Prote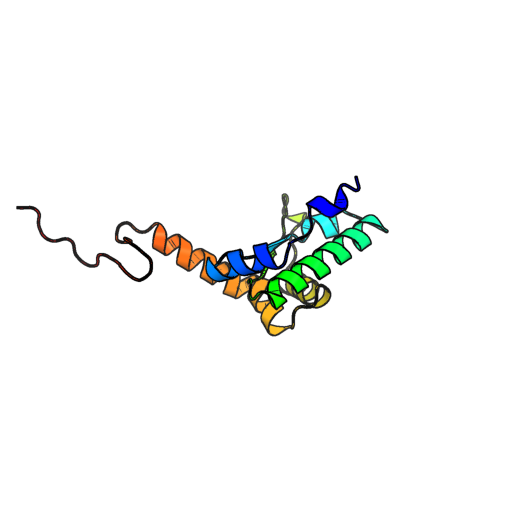in AF-A0A842YFY5-F1 (afdb_monomer_lite)

Secondary structure (DSSP, 8-state):
--TTSTTSPPHHHHHHHHHTT--EEEESHHHHH--HHHHHHHHHHHHHHHHHHHHTT--EEEE---SSGGG---HHHHHHHHHHTT--HHHHHHHTTHHHHHHHHHHHHHTSTTEEETTEE-S-PPPP-

Structure (mmCIF, N/CA/C/O backbone):
data_AF-A0A842YFY5-F1
#
_entry.id   AF-A0A842YFY5-F1
#
loop_
_atom_site.group_PDB
_atom_site.id
_atom_site.type_symbol
_atom_site.label_atom_id
_atom_site.label_alt_id
_atom_site.label_comp_id
_atom_site.label_asym_id
_atom_site.label_entity_id
_atom_site.label_seq_id
_atom_site.pdbx_PDB_ins_code
_atom_site.Cartn_x
_atom_site.Cartn_y
_atom_site.Cartn_z
_atom_site.occupancy
_atom_site.B_iso_or_equiv
_atom_site.auth_seq_id
_atom_site.auth_comp_id
_atom_site.auth_asym_id
_atom_site.auth_atom_id
_atom_site.pdbx_PDB_model_num
ATOM 1 N N . VAL A 1 1 ? 28.743 3.203 5.282 1.00 41.94 1 VAL A N 1
ATOM 2 C CA . VAL A 1 1 ? 27.454 2.606 5.698 1.00 41.94 1 VAL A CA 1
ATOM 3 C C . VAL A 1 1 ? 26.473 2.893 4.578 1.00 41.94 1 VAL A C 1
ATOM 5 O O . VAL A 1 1 ? 26.320 4.058 4.244 1.00 41.94 1 VAL A O 1
ATOM 8 N N . ASP A 1 2 ? 25.963 1.867 3.896 1.00 36.16 2 ASP A N 1
ATOM 9 C CA . ASP A 1 2 ? 25.066 2.040 2.745 1.00 36.16 2 ASP A CA 1
ATOM 10 C C . ASP A 1 2 ? 23.680 2.506 3.241 1.00 36.16 2 ASP A C 1
ATOM 12 O O . ASP A 1 2 ? 23.012 1.737 3.936 1.00 36.16 2 ASP A O 1
ATOM 16 N N . PRO A 1 3 ? 23.232 3.738 2.929 1.00 40.41 3 PRO A N 1
ATOM 17 C CA . PRO A 1 3 ? 21.962 4.278 3.420 1.00 40.41 3 PRO A CA 1
ATOM 18 C C . PRO A 1 3 ? 20.734 3.540 2.864 1.00 40.41 3 PRO A C 1
ATOM 20 O O . PRO A 1 3 ? 19.616 3.778 3.313 1.00 40.41 3 PRO A O 1
ATOM 23 N N . THR A 1 4 ? 20.910 2.622 1.907 1.00 48.50 4 THR A N 1
ATOM 24 C CA . THR A 1 4 ? 19.819 1.770 1.413 1.00 48.50 4 THR A CA 1
ATOM 25 C C . THR A 1 4 ? 19.469 0.610 2.352 1.00 48.50 4 THR A C 1
ATOM 27 O O . THR A 1 4 ? 18.368 0.072 2.248 1.00 48.50 4 THR A O 1
ATOM 30 N N . GLN A 1 5 ? 20.346 0.255 3.301 1.00 48.28 5 GLN A N 1
ATOM 31 C CA . GLN A 1 5 ? 20.082 -0.797 4.296 1.00 48.28 5 GLN A CA 1
ATOM 32 C C . GLN A 1 5 ? 19.077 -0.369 5.379 1.00 48.28 5 GLN A C 1
ATOM 34 O O . GLN A 1 5 ? 18.410 -1.226 5.957 1.00 48.28 5 GLN A O 1
ATOM 39 N N . ASP A 1 6 ? 18.929 0.935 5.638 1.00 54.62 6 ASP A N 1
ATOM 40 C CA . ASP A 1 6 ? 18.107 1.436 6.753 1.00 54.62 6 ASP A CA 1
ATOM 41 C C . ASP A 1 6 ? 16.601 1.509 6.431 1.00 54.62 6 ASP A C 1
ATOM 43 O O . ASP A 1 6 ? 15.769 1.569 7.330 1.00 54.62 6 ASP A O 1
ATOM 47 N N . ASN A 1 7 ? 16.227 1.429 5.148 1.00 64.81 7 ASN A N 1
ATOM 48 C CA . ASN A 1 7 ? 14.841 1.611 4.691 1.00 64.81 7 ASN A CA 1
ATOM 49 C C . ASN A 1 7 ? 14.121 0.311 4.288 1.00 64.81 7 ASN A C 1
ATOM 51 O O . ASN A 1 7 ? 13.018 0.371 3.742 1.00 64.81 7 ASN A O 1
ATOM 55 N N . ARG A 1 8 ? 14.713 -0.871 4.512 1.00 83.62 8 ARG A N 1
ATOM 56 C CA . ARG A 1 8 ? 14.064 -2.147 4.163 1.00 83.62 8 ARG A CA 1
ATOM 57 C C . ARG A 1 8 ? 13.119 -2.603 5.274 1.00 83.62 8 ARG A C 1
ATOM 59 O O . ARG A 1 8 ? 13.530 -2.714 6.430 1.00 83.62 8 ARG A O 1
ATOM 66 N N . LEU A 1 9 ? 11.883 -2.960 4.915 1.00 93.62 9 LEU A N 1
ATOM 67 C CA . LEU A 1 9 ? 10.957 -3.608 5.843 1.00 93.62 9 LEU A CA 1
ATOM 68 C C . LEU A 1 9 ? 11.570 -4.923 6.353 1.00 93.62 9 LEU A C 1
ATOM 70 O O . LEU A 1 9 ? 11.983 -5.776 5.568 1.00 93.62 9 LEU A O 1
ATOM 74 N N . ARG A 1 10 ? 11.658 -5.075 7.677 1.00 95.62 10 ARG A N 1
ATOM 75 C CA . ARG A 1 10 ? 12.133 -6.305 8.322 1.00 95.62 10 ARG A CA 1
ATOM 76 C C . ARG A 1 10 ? 10.954 -7.235 8.588 1.00 95.62 10 ARG A C 1
ATOM 78 O O . ARG A 1 10 ? 9.892 -6.769 8.993 1.00 95.62 10 ARG A O 1
ATOM 85 N N . ASP A 1 11 ? 11.174 -8.540 8.444 1.00 96.12 11 ASP A N 1
ATOM 86 C CA . ASP A 1 11 ? 10.169 -9.575 8.734 1.00 96.12 11 ASP A CA 1
ATOM 87 C C . ASP A 1 11 ? 9.606 -9.446 10.160 1.00 96.12 11 ASP A C 1
ATOM 89 O O . ASP A 1 11 ? 8.395 -9.424 10.347 1.00 96.12 11 ASP A O 1
ATOM 93 N N . THR A 1 12 ? 10.463 -9.230 11.164 1.00 96.69 12 THR A N 1
ATOM 94 C CA . THR A 1 12 ? 10.025 -9.041 12.558 1.00 96.69 12 THR A CA 1
ATOM 95 C C . THR A 1 12 ? 9.097 -7.837 12.726 1.00 96.69 12 THR A C 1
ATOM 97 O O . THR A 1 12 ? 8.074 -7.934 13.402 1.00 96.69 12 THR A O 1
ATOM 100 N N . THR A 1 13 ? 9.410 -6.712 12.078 1.00 96.12 13 THR A N 1
ATOM 101 C CA . THR A 1 13 ? 8.556 -5.516 12.075 1.00 96.12 13 THR A CA 1
ATOM 102 C C . THR A 1 13 ? 7.230 -5.790 11.370 1.00 96.12 13 THR A C 1
ATOM 104 O O . THR A 1 13 ? 6.182 -5.409 11.888 1.00 96.12 13 THR A O 1
ATOM 107 N N . ALA A 1 14 ? 7.255 -6.489 10.233 1.00 97.62 14 ALA A N 1
ATOM 108 C CA . ALA A 1 14 ? 6.051 -6.856 9.494 1.00 97.62 14 ALA A CA 1
ATOM 109 C C . ALA A 1 14 ? 5.139 -7.795 10.306 1.00 97.62 14 ALA A C 1
ATOM 111 O O . ALA A 1 14 ? 3.929 -7.585 10.349 1.00 97.62 14 ALA A O 1
ATOM 112 N N . ARG A 1 15 ? 5.706 -8.766 11.035 1.00 97.69 15 ARG A N 1
ATOM 113 C CA . ARG A 1 15 ? 4.948 -9.659 11.931 1.00 97.69 15 ARG A CA 1
ATOM 114 C C . ARG A 1 15 ? 4.295 -8.907 13.089 1.00 97.69 15 ARG A C 1
ATOM 116 O O . ARG A 1 15 ? 3.149 -9.169 13.429 1.00 97.69 15 ARG A O 1
ATOM 123 N N . LEU A 1 16 ? 4.987 -7.941 13.691 1.00 97.25 16 LEU A N 1
ATOM 124 C CA . LEU A 1 16 ? 4.382 -7.099 14.731 1.00 97.25 16 LEU A CA 1
ATOM 125 C C . LEU A 1 16 ? 3.261 -6.210 14.165 1.00 97.25 16 LEU A C 1
ATOM 127 O O . LEU A 1 16 ? 2.217 -6.025 14.798 1.00 97.25 16 LEU A O 1
ATOM 131 N N . ALA A 1 17 ? 3.452 -5.683 12.956 1.00 97.00 17 ALA A N 1
ATOM 132 C CA . ALA A 1 17 ? 2.444 -4.891 12.267 1.00 97.00 17 ALA A CA 1
ATOM 133 C C . ALA A 1 17 ? 1.194 -5.718 11.912 1.00 97.00 17 ALA A C 1
ATOM 135 O O . ALA A 1 17 ? 0.077 -5.223 12.077 1.00 97.00 17 ALA A O 1
ATOM 136 N N . SER A 1 18 ? 1.351 -6.983 11.505 1.00 97.06 18 SER A N 1
ATOM 137 C CA . SER A 1 18 ? 0.215 -7.854 11.181 1.00 97.06 18 SER A CA 1
ATOM 138 C C . SER A 1 18 ? -0.659 -8.141 12.405 1.00 97.06 18 SER A C 1
ATOM 140 O O . SER A 1 18 ? -1.880 -8.002 12.331 1.00 97.06 18 SER A O 1
ATOM 142 N N . ILE A 1 19 ? -0.046 -8.402 13.566 1.00 96.31 19 ILE A N 1
ATOM 143 C CA . ILE A 1 19 ? -0.757 -8.632 14.838 1.00 96.31 19 ILE A CA 1
ATOM 144 C C . ILE A 1 19 ? -1.562 -7.396 15.271 1.00 96.31 19 ILE A C 1
ATOM 146 O O . ILE A 1 19 ? -2.653 -7.514 15.825 1.00 96.31 19 ILE A O 1
ATOM 150 N N . THR A 1 20 ? -1.051 -6.195 14.995 1.00 92.19 20 THR A N 1
ATOM 151 C CA . THR A 1 20 ? -1.714 -4.929 15.354 1.00 92.19 20 THR A CA 1
ATOM 152 C C . THR A 1 20 ? -2.664 -4.408 14.273 1.00 92.19 20 THR A C 1
ATOM 154 O O . THR A 1 20 ? -3.232 -3.323 14.417 1.00 92.19 20 THR A O 1
ATOM 157 N N . ASN A 1 21 ? -2.899 -5.189 13.210 1.00 90.56 21 ASN A N 1
ATOM 158 C CA . ASN A 1 21 ? -3.789 -4.841 12.102 1.00 90.56 21 ASN A CA 1
ATOM 159 C C . ASN A 1 21 ? -3.383 -3.498 11.443 1.00 90.56 21 ASN A C 1
ATOM 161 O O . ASN A 1 21 ? -4.227 -2.631 11.151 1.00 90.56 21 ASN A O 1
ATOM 165 N N . THR A 1 22 ? -2.062 -3.359 11.273 1.00 95.94 22 THR A N 1
ATOM 166 C CA . THR A 1 22 ? -1.330 -2.301 10.566 1.00 95.94 22 THR A CA 1
ATOM 167 C C . THR A 1 22 ? -0.960 -2.797 9.165 1.00 95.94 22 THR A C 1
ATOM 169 O O . THR A 1 22 ? -0.605 -3.960 8.987 1.00 95.94 22 THR A O 1
ATOM 172 N N . TYR A 1 23 ? -1.036 -1.914 8.168 1.00 97.62 23 TYR A N 1
ATOM 173 C CA . TYR A 1 23 ? -0.863 -2.254 6.751 1.00 97.62 23 TYR A CA 1
ATOM 174 C C . TYR A 1 23 ? 0.360 -1.552 6.163 1.00 97.62 23 TYR A C 1
ATOM 176 O O . TYR A 1 23 ? 0.716 -0.455 6.594 1.00 97.62 23 TYR A O 1
ATOM 184 N N . LEU A 1 24 ? 0.979 -2.171 5.158 1.00 97.81 24 LEU A N 1
ATOM 185 C CA . LEU A 1 24 ? 2.028 -1.556 4.351 1.00 97.81 24 LEU A CA 1
ATOM 186 C C . LEU A 1 24 ? 1.381 -0.729 3.238 1.00 97.81 24 LEU A C 1
ATOM 188 O O . LEU A 1 24 ? 0.647 -1.268 2.413 1.00 97.81 24 LEU A O 1
ATOM 192 N N . GLU A 1 25 ? 1.677 0.566 3.183 1.00 97.75 25 GLU A N 1
ATOM 193 C CA . GLU A 1 25 ? 1.292 1.413 2.054 1.00 97.75 25 GLU A CA 1
ATOM 194 C C . GLU A 1 25 ? 2.364 1.360 0.960 1.00 97.75 25 GLU A C 1
ATOM 196 O O . GLU A 1 25 ? 3.541 1.612 1.219 1.00 97.75 25 GLU A O 1
ATOM 201 N N . ILE A 1 26 ? 1.950 1.099 -0.281 1.00 97.56 26 ILE A N 1
ATOM 202 C CA . ILE A 1 26 ? 2.782 1.307 -1.466 1.00 97.56 26 ILE A CA 1
ATOM 203 C C . ILE A 1 26 ? 2.204 2.450 -2.297 1.00 97.56 26 ILE A C 1
ATOM 205 O O . ILE A 1 26 ? 1.100 2.359 -2.840 1.00 97.56 26 ILE A O 1
ATOM 209 N N . GLN A 1 27 ? 2.994 3.511 -2.436 1.00 96.31 27 GLN A N 1
ATOM 210 C CA . GLN A 1 27 ? 2.640 4.700 -3.203 1.00 96.31 27 GLN A CA 1
ATOM 211 C C . GLN A 1 27 ? 3.125 4.586 -4.651 1.00 96.31 27 GLN A C 1
ATOM 213 O O . GLN A 1 27 ? 4.275 4.242 -4.910 1.00 96.31 27 GLN A O 1
ATOM 218 N N . ILE A 1 28 ? 2.275 4.924 -5.621 1.00 94.12 28 ILE A N 1
ATOM 219 C CA . ILE A 1 28 ? 2.628 4.819 -7.049 1.00 94.12 28 ILE A CA 1
ATOM 220 C C . ILE A 1 28 ? 3.379 6.054 -7.563 1.00 94.12 28 ILE A C 1
ATOM 222 O O . ILE A 1 28 ? 4.216 5.934 -8.460 1.00 94.12 28 ILE A O 1
ATOM 226 N N . ALA A 1 29 ? 3.125 7.245 -7.013 1.00 95.38 29 ALA A N 1
ATOM 227 C CA . ALA A 1 29 ? 3.728 8.494 -7.484 1.00 95.38 29 ALA A CA 1
ATOM 228 C C . ALA A 1 29 ? 5.266 8.450 -7.638 1.00 95.38 29 ALA A C 1
ATOM 230 O O . ALA A 1 29 ? 5.747 8.908 -8.680 1.00 95.38 29 ALA A O 1
ATOM 231 N N . PRO A 1 30 ? 6.051 7.849 -6.718 1.00 93.81 30 PRO A N 1
ATOM 232 C CA . PRO A 1 30 ? 7.502 7.749 -6.885 1.00 93.81 30 PRO A CA 1
ATOM 233 C C . PRO A 1 30 ? 7.932 6.949 -8.131 1.00 93.81 30 PRO A C 1
ATOM 235 O O . PRO A 1 30 ? 8.949 7.266 -8.755 1.00 93.81 30 PRO A O 1
ATOM 238 N N . LEU A 1 31 ? 7.147 5.955 -8.571 1.00 93.12 31 LEU A N 1
ATOM 239 C CA . LEU A 1 31 ? 7.409 5.211 -9.814 1.00 93.12 31 LEU A CA 1
ATOM 240 C C . LEU A 1 31 ? 7.187 6.080 -11.056 1.00 93.12 31 LEU A C 1
ATOM 242 O O . LEU A 1 31 ? 7.931 5.971 -12.032 1.00 93.12 31 LEU A O 1
ATOM 246 N N . LEU A 1 32 ? 6.182 6.957 -11.012 1.00 92.25 32 LEU A N 1
ATOM 247 C CA . LEU A 1 32 ? 5.863 7.879 -12.104 1.00 92.25 32 LEU A CA 1
ATOM 248 C C . LEU A 1 32 ? 6.901 9.001 -12.232 1.00 92.25 32 LEU A C 1
ATOM 250 O O . LEU A 1 32 ? 7.151 9.474 -13.337 1.00 92.25 32 LEU A O 1
ATOM 254 N N . GLN A 1 33 ? 7.500 9.411 -11.113 1.00 92.94 33 GLN A N 1
ATOM 255 C CA . GLN A 1 33 ? 8.451 10.525 -11.036 1.00 92.94 33 GLN A CA 1
ATOM 256 C C . GLN A 1 33 ? 9.915 10.104 -11.237 1.00 92.94 33 GLN A C 1
ATOM 258 O O . GLN A 1 33 ? 10.746 10.930 -11.603 1.00 92.94 33 GLN A O 1
ATOM 263 N N . SER A 1 34 ? 10.249 8.831 -11.016 1.00 94.25 34 SER A N 1
ATOM 264 C CA . SER A 1 34 ? 11.590 8.281 -11.263 1.00 94.25 34 SER A CA 1
ATOM 265 C C . SER A 1 34 ? 11.732 7.763 -12.695 1.00 94.25 34 SER A C 1
ATOM 267 O O . SER A 1 34 ? 10.732 7.485 -13.343 1.00 94.25 34 SER A O 1
ATOM 269 N N . SER A 1 35 ? 12.954 7.595 -13.207 1.00 96.38 35 SER A N 1
ATOM 270 C CA . SER A 1 35 ? 13.229 6.981 -14.518 1.00 96.38 35 SER A CA 1
ATOM 271 C C . SER A 1 35 ? 14.473 6.083 -14.468 1.00 96.38 35 SER A C 1
ATOM 273 O O . SER A 1 35 ? 15.212 6.082 -13.478 1.00 96.38 35 SER A O 1
ATOM 275 N N . GLY A 1 36 ? 14.682 5.281 -15.520 1.00 96.88 36 GLY A N 1
ATOM 276 C CA . GLY A 1 36 ? 15.880 4.455 -15.700 1.00 96.88 36 GLY A CA 1
ATOM 277 C C . GLY A 1 36 ? 16.212 3.579 -14.488 1.00 96.88 36 GLY A C 1
ATOM 278 O O . GLY A 1 36 ? 15.334 2.957 -13.889 1.00 96.88 36 GLY A O 1
ATOM 279 N N . LEU A 1 37 ? 17.490 3.571 -14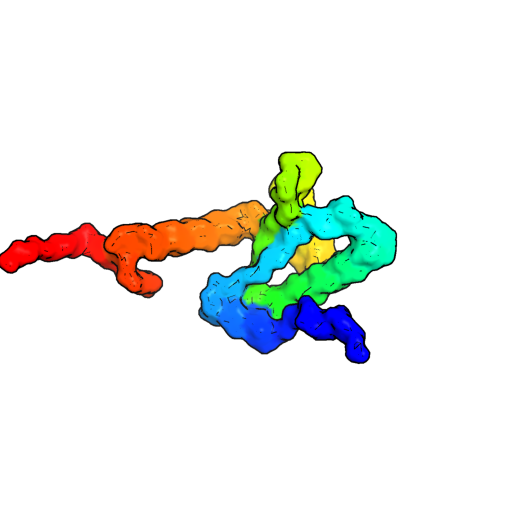.101 1.00 95.81 37 LEU A N 1
ATOM 280 C CA . LEU A 1 37 ? 17.994 2.778 -12.977 1.00 95.81 37 LEU A CA 1
ATOM 281 C C . LEU A 1 37 ? 17.304 3.112 -11.644 1.00 95.81 37 LEU A C 1
ATOM 283 O O . LEU A 1 37 ? 17.090 2.213 -10.831 1.00 95.81 37 LEU A O 1
ATOM 287 N N . ASN A 1 38 ? 16.925 4.373 -11.418 1.00 94.38 38 ASN A N 1
ATOM 288 C CA . ASN A 1 38 ? 16.261 4.780 -10.178 1.00 94.38 38 ASN A CA 1
ATOM 289 C C . ASN A 1 38 ? 14.876 4.137 -10.056 1.00 94.38 38 ASN A C 1
ATOM 291 O O . ASN A 1 38 ? 14.542 3.602 -9.000 1.00 94.38 38 ASN A O 1
ATOM 295 N N . ARG A 1 39 ? 14.108 4.103 -11.154 1.00 96.31 39 ARG A N 1
ATOM 296 C CA . ARG A 1 39 ? 12.813 3.409 -11.188 1.00 96.31 39 ARG A CA 1
ATOM 297 C C . ARG A 1 39 ? 12.982 1.905 -10.962 1.00 96.31 39 ARG A C 1
ATOM 299 O O . ARG A 1 39 ? 12.217 1.318 -10.204 1.00 96.31 39 ARG A O 1
ATOM 306 N N . SER A 1 40 ? 14.006 1.289 -11.556 1.00 96.06 40 SER A N 1
ATOM 307 C CA . SER A 1 40 ? 14.292 -0.139 -11.357 1.00 96.06 40 SER A CA 1
ATOM 308 C C . SER A 1 40 ? 14.644 -0.475 -9.904 1.00 96.06 40 SER A C 1
ATOM 310 O O . SER A 1 40 ? 14.146 -1.461 -9.363 1.00 96.06 40 SER A O 1
ATOM 312 N N . LYS A 1 41 ? 15.461 0.355 -9.239 1.00 95.00 41 LYS A N 1
ATOM 313 C CA . LYS A 1 41 ? 15.786 0.195 -7.810 1.00 95.00 41 LYS A CA 1
ATOM 314 C C . LYS A 1 41 ? 14.550 0.351 -6.924 1.00 95.00 41 LYS A C 1
ATOM 316 O O . LYS A 1 41 ? 14.368 -0.430 -5.994 1.00 95.00 41 LYS A O 1
ATOM 321 N N . LEU A 1 42 ? 13.685 1.316 -7.239 1.00 95.50 42 LEU A N 1
ATOM 322 C CA . LEU A 1 42 ? 12.431 1.528 -6.521 1.00 95.50 42 LEU A CA 1
ATOM 323 C C . LEU A 1 42 ? 11.483 0.327 -6.664 1.00 95.50 42 LEU A C 1
ATOM 325 O O . LEU A 1 42 ? 10.979 -0.169 -5.662 1.00 95.50 42 LEU A O 1
ATOM 329 N N . LEU A 1 43 ? 11.310 -0.195 -7.884 1.00 96.06 43 LEU A N 1
ATOM 330 C CA . LEU A 1 43 ? 10.525 -1.411 -8.131 1.00 96.06 43 LEU A CA 1
ATOM 331 C C . LEU A 1 43 ? 11.069 -2.614 -7.357 1.00 96.06 43 LEU A C 1
ATOM 333 O O . LEU A 1 43 ? 10.290 -3.367 -6.777 1.00 96.06 43 LEU A O 1
ATOM 337 N N . LYS A 1 44 ? 12.397 -2.788 -7.319 1.00 95.75 44 LYS A N 1
ATOM 338 C CA . LYS A 1 44 ? 13.032 -3.842 -6.519 1.00 95.75 44 LYS A CA 1
ATOM 339 C C . LYS A 1 44 ? 12.675 -3.698 -5.037 1.00 95.75 44 LYS A C 1
ATOM 341 O O . LYS A 1 44 ? 12.207 -4.663 -4.443 1.00 95.75 44 LYS A O 1
ATOM 346 N N . SER A 1 45 ? 12.837 -2.501 -4.476 1.00 95.81 45 SER A N 1
ATOM 347 C CA . SER A 1 45 ? 12.528 -2.227 -3.067 1.00 95.81 45 SER A CA 1
ATOM 348 C C . SER A 1 45 ? 11.051 -2.476 -2.732 1.00 95.81 45 SER A C 1
ATOM 350 O O . SER A 1 45 ? 10.736 -3.105 -1.720 1.00 95.81 45 SER A O 1
ATOM 352 N N . TYR A 1 46 ? 10.134 -2.066 -3.617 1.00 97.12 46 TYR A N 1
ATOM 353 C CA . TYR A 1 46 ? 8.704 -2.333 -3.449 1.00 97.12 46 TYR A CA 1
ATOM 354 C C . TYR A 1 46 ? 8.399 -3.828 -3.480 1.00 97.12 46 TYR A C 1
ATOM 356 O O . TYR A 1 46 ? 7.700 -4.305 -2.595 1.00 97.12 46 TYR A O 1
ATOM 364 N N . ARG A 1 47 ? 8.960 -4.583 -4.431 1.00 97.25 47 ARG A N 1
ATOM 365 C CA . ARG A 1 47 ? 8.783 -6.044 -4.489 1.00 97.25 47 ARG A CA 1
ATOM 366 C C . ARG A 1 47 ? 9.286 -6.741 -3.228 1.00 97.25 47 ARG A C 1
ATOM 368 O O . ARG A 1 47 ? 8.596 -7.600 -2.695 1.00 97.25 47 ARG A O 1
ATOM 375 N N . GLU A 1 48 ? 10.465 -6.363 -2.739 1.00 97.19 48 GLU A N 1
ATOM 376 C CA . GLU A 1 48 ? 11.037 -6.937 -1.514 1.00 97.19 48 GLU A CA 1
ATOM 377 C C . GLU A 1 48 ? 10.177 -6.625 -0.282 1.00 97.19 48 GLU A C 1
ATOM 379 O O . GLU A 1 48 ? 9.926 -7.505 0.543 1.00 97.19 48 GLU A O 1
ATOM 384 N N . SER A 1 49 ? 9.675 -5.392 -0.181 1.00 97.50 49 SER A N 1
ATOM 385 C CA . SER A 1 49 ? 8.815 -4.964 0.928 1.00 97.50 49 SER A CA 1
ATOM 386 C C . SER A 1 49 ? 7.442 -5.636 0.884 1.00 97.50 49 SER A C 1
ATOM 388 O O . SER A 1 49 ? 6.960 -6.095 1.914 1.00 97.50 49 SER A O 1
ATOM 390 N N . VAL A 1 50 ? 6.836 -5.748 -0.303 1.00 98.12 50 VAL A N 1
ATOM 391 C CA . VAL A 1 50 ? 5.556 -6.441 -0.512 1.00 98.12 50 VAL A CA 1
ATOM 392 C C . VAL A 1 50 ? 5.682 -7.927 -0.188 1.00 98.12 50 VAL A C 1
ATOM 394 O O . VAL A 1 50 ? 4.846 -8.432 0.553 1.00 98.12 50 VAL A O 1
ATOM 397 N N . SER A 1 51 ? 6.739 -8.604 -0.654 1.00 98.25 51 SER A N 1
ATOM 398 C CA . SER A 1 51 ? 7.001 -10.005 -0.286 1.00 98.25 51 SER A CA 1
ATOM 399 C C . SER A 1 51 ? 7.114 -10.147 1.227 1.00 98.25 51 SER A C 1
ATOM 401 O O . SER A 1 51 ? 6.349 -10.887 1.827 1.00 98.25 51 SER A O 1
ATOM 403 N N . THR A 1 52 ? 7.979 -9.348 1.863 1.00 98.12 52 THR A N 1
ATOM 404 C CA . THR A 1 52 ? 8.199 -9.410 3.318 1.00 98.12 52 THR A CA 1
ATOM 405 C C . THR A 1 52 ? 6.907 -9.178 4.105 1.00 98.12 52 THR A C 1
ATOM 407 O O . THR A 1 52 ? 6.658 -9.861 5.094 1.00 98.12 52 THR A O 1
ATOM 410 N N . ALA A 1 53 ? 6.074 -8.224 3.677 1.00 98.25 53 ALA A N 1
ATOM 411 C CA . ALA A 1 53 ? 4.784 -7.966 4.304 1.00 98.25 53 ALA A CA 1
ATOM 412 C C . ALA A 1 53 ? 3.837 -9.166 4.163 1.00 98.25 53 ALA A C 1
ATOM 414 O O . ALA A 1 53 ? 3.327 -9.652 5.171 1.00 98.25 53 ALA A O 1
ATOM 415 N N . MET A 1 54 ? 3.645 -9.676 2.943 1.00 97.75 54 MET A N 1
ATOM 416 C CA . MET A 1 54 ? 2.732 -10.794 2.686 1.00 97.75 54 MET A CA 1
ATOM 417 C C . MET A 1 54 ? 3.192 -12.085 3.380 1.00 97.75 54 MET A C 1
ATOM 419 O O . MET A 1 54 ? 2.377 -12.744 4.023 1.00 97.75 54 MET A O 1
ATOM 423 N N . ASP A 1 55 ? 4.491 -12.391 3.351 1.00 97.88 55 ASP A N 1
ATOM 424 C CA . ASP A 1 55 ? 5.090 -13.564 4.009 1.00 97.88 55 ASP A CA 1
ATOM 425 C C . ASP A 1 55 ? 4.941 -13.510 5.547 1.00 97.88 55 ASP A C 1
ATOM 427 O O . ASP A 1 55 ? 4.861 -14.538 6.227 1.00 97.88 55 ASP A O 1
ATOM 431 N N . ALA A 1 56 ? 4.867 -12.302 6.114 1.00 97.88 56 ALA A N 1
ATOM 432 C CA . ALA A 1 56 ? 4.619 -12.057 7.535 1.00 97.88 56 ALA A CA 1
ATOM 433 C C . ALA A 1 56 ? 3.122 -11.942 7.902 1.00 97.88 56 ALA A C 1
ATOM 435 O O . ALA A 1 56 ? 2.788 -11.731 9.074 1.00 97.88 56 ALA A O 1
ATOM 436 N N . GLY A 1 57 ? 2.218 -12.049 6.922 1.00 97.44 57 GLY A N 1
ATOM 437 C CA . GLY A 1 57 ? 0.773 -11.862 7.094 1.00 97.44 57 GLY A CA 1
ATOM 438 C C . GLY A 1 57 ? 0.337 -10.402 7.273 1.00 97.44 57 GLY A C 1
ATOM 439 O O . GLY A 1 57 ? -0.794 -10.142 7.681 1.00 97.44 57 GLY A O 1
ATOM 440 N N . MET A 1 58 ? 1.218 -9.436 7.010 1.00 98.06 58 MET A N 1
ATOM 441 C CA . MET A 1 58 ? 0.894 -8.010 7.019 1.00 98.06 58 MET A CA 1
ATOM 442 C C . MET A 1 58 ? 0.138 -7.647 5.740 1.00 98.06 58 MET A C 1
ATOM 444 O O . MET A 1 58 ? 0.589 -7.925 4.629 1.00 98.06 58 MET A O 1
ATOM 448 N N . GLY A 1 59 ? -1.010 -6.988 5.893 1.00 97.69 59 GLY A N 1
ATOM 449 C CA . GLY A 1 59 ? -1.781 -6.507 4.752 1.00 97.69 59 GLY A CA 1
ATOM 450 C C . GLY A 1 59 ? -1.053 -5.394 3.991 1.00 97.69 59 GLY A C 1
ATOM 451 O O . GLY A 1 59 ? -0.254 -4.650 4.559 1.00 97.69 59 GLY A O 1
ATOM 452 N N . VAL A 1 60 ? -1.363 -5.243 2.705 1.00 98.38 60 VAL A N 1
ATOM 453 C CA . VAL A 1 60 ? -0.773 -4.236 1.815 1.00 98.38 60 VAL A CA 1
ATOM 454 C C . VAL A 1 60 ? -1.889 -3.434 1.156 1.00 98.38 60 VAL A C 1
ATOM 456 O O . VAL A 1 60 ? -2.907 -3.987 0.746 1.00 98.38 60 VAL A O 1
ATOM 459 N N . VAL A 1 61 ? -1.688 -2.125 1.052 1.00 98.31 61 VAL A N 1
ATOM 460 C CA . VAL A 1 61 ? -2.595 -1.184 0.397 1.00 98.31 61 VAL A CA 1
ATOM 461 C C . VAL A 1 61 ? -1.843 -0.433 -0.694 1.00 98.31 61 VAL A C 1
ATOM 463 O O . VAL A 1 61 ? -0.699 -0.021 -0.506 1.00 98.31 61 VAL A O 1
ATOM 466 N N . LEU A 1 62 ? -2.502 -0.231 -1.834 1.00 98.06 62 LEU A N 1
ATOM 467 C CA . LEU A 1 62 ? -1.967 0.547 -2.946 1.00 98.06 62 LEU 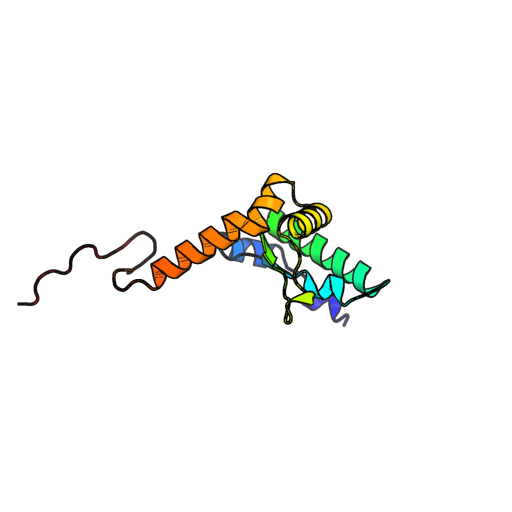A CA 1
ATOM 468 C C . LEU A 1 62 ? -2.615 1.931 -2.975 1.00 98.06 62 LEU A C 1
ATOM 470 O O . LEU A 1 62 ? -3.839 2.052 -3.032 1.00 98.06 62 LEU A O 1
ATOM 474 N N . THR A 1 63 ? -1.797 2.980 -3.000 1.00 96.94 63 THR A N 1
ATOM 475 C CA . THR A 1 63 ? -2.264 4.371 -3.056 1.00 96.94 63 THR A CA 1
ATOM 476 C C . THR A 1 63 ? -1.587 5.129 -4.192 1.00 96.94 63 THR A C 1
ATOM 478 O O . THR A 1 63 ? -0.531 4.757 -4.711 1.00 96.94 63 THR A O 1
ATOM 481 N N . SER A 1 64 ? -2.215 6.217 -4.636 1.00 95.31 64 SER A N 1
ATOM 482 C CA . SER A 1 64 ? -1.640 7.033 -5.705 1.00 95.31 64 SER A CA 1
ATOM 483 C C . SER A 1 64 ? -0.400 7.799 -5.236 1.00 95.31 64 SER A C 1
ATOM 485 O O . SER A 1 64 ? 0.511 8.004 -6.034 1.00 95.31 64 SER A O 1
ATOM 487 N N . GLY A 1 65 ? -0.353 8.239 -3.971 1.00 95.12 65 GLY A N 1
ATOM 488 C CA . GLY A 1 65 ? 0.655 9.186 -3.473 1.00 95.12 65 GLY A CA 1
ATOM 489 C C . GLY A 1 65 ? 0.669 10.518 -4.242 1.00 95.12 65 GLY A C 1
ATOM 490 O O . GLY A 1 65 ? 1.672 11.231 -4.252 1.00 95.12 65 GLY A O 1
ATOM 491 N N . ALA A 1 66 ? -0.403 10.832 -4.976 1.00 95.31 66 ALA A N 1
ATOM 492 C CA . ALA A 1 66 ? -0.429 11.948 -5.908 1.00 95.31 66 ALA A CA 1
ATOM 493 C C . ALA A 1 66 ? -0.708 13.277 -5.192 1.00 95.31 66 ALA A C 1
ATOM 495 O O . ALA A 1 66 ? -1.740 13.440 -4.553 1.00 95.31 66 ALA A O 1
ATOM 496 N N . ILE A 1 67 ? 0.171 14.263 -5.390 1.00 95.31 67 ILE A N 1
ATOM 497 C CA . ILE A 1 67 ? -0.010 15.642 -4.890 1.00 95.31 67 ILE A CA 1
ATOM 498 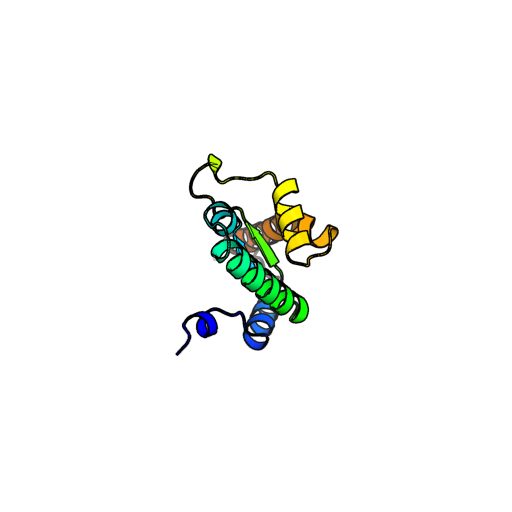C C . ILE A 1 67 ? -0.816 16.541 -5.845 1.00 95.31 67 ILE A C 1
ATOM 500 O O . ILE A 1 67 ? -1.157 17.670 -5.510 1.00 95.31 67 ILE A O 1
ATOM 504 N N . ARG A 1 68 ? -1.070 16.072 -7.073 1.00 94.50 68 ARG A N 1
ATOM 505 C CA . ARG A 1 68 ? -1.838 16.773 -8.114 1.00 94.50 68 ARG A CA 1
ATOM 506 C C . ARG A 1 68 ? -2.707 15.771 -8.879 1.00 94.50 68 ARG A C 1
ATOM 508 O O . ARG A 1 68 ? -2.258 14.636 -9.054 1.00 94.50 68 ARG A O 1
ATOM 515 N N . PRO A 1 69 ? -3.864 16.182 -9.435 1.00 94.75 69 PRO A N 1
ATOM 516 C CA . PRO A 1 69 ? -4.760 15.285 -10.173 1.00 94.75 69 PRO A CA 1
ATOM 517 C C . PRO A 1 69 ? -4.082 14.491 -11.302 1.00 94.75 69 PRO A C 1
ATOM 519 O O . PRO A 1 69 ? -4.352 13.309 -11.472 1.00 94.75 69 PRO A O 1
ATOM 522 N N . MET A 1 70 ? -3.118 15.089 -12.011 1.00 92.75 70 MET A N 1
ATOM 523 C CA . MET A 1 70 ? -2.363 14.422 -13.090 1.00 92.75 70 MET A CA 1
ATOM 524 C C . MET A 1 70 ? -1.500 13.232 -12.620 1.00 92.75 70 MET A C 1
ATOM 526 O O . MET A 1 70 ? -1.063 12.406 -13.426 1.00 92.75 70 MET A O 1
ATOM 530 N N . GLY A 1 71 ? -1.239 13.134 -11.313 1.00 91.56 71 GLY A N 1
ATOM 531 C CA . GLY A 1 71 ? -0.550 11.999 -10.700 1.00 91.56 71 GLY A CA 1
ATOM 532 C C . GLY A 1 71 ? -1.460 10.802 -10.414 1.00 91.56 71 GLY A C 1
ATOM 533 O O . GLY A 1 71 ? -0.954 9.744 -10.051 1.00 91.56 71 GLY A O 1
ATOM 534 N N . LEU A 1 72 ? -2.781 10.941 -10.571 1.00 95.56 72 LEU A N 1
ATOM 535 C CA . LEU A 1 72 ? -3.734 9.860 -10.325 1.00 95.56 72 LEU A CA 1
ATOM 536 C C . LEU A 1 72 ? -3.692 8.804 -11.430 1.00 95.56 72 LEU A C 1
ATOM 538 O O . LEU A 1 72 ? -3.335 9.072 -12.579 1.00 95.56 72 LEU A O 1
ATOM 542 N N . ARG A 1 73 ? -4.088 7.583 -11.081 1.00 95.12 73 ARG A N 1
ATOM 543 C CA . ARG A 1 73 ? -4.290 6.467 -12.007 1.00 95.12 73 ARG A CA 1
ATOM 544 C C . ARG A 1 73 ? -5.621 5.804 -11.679 1.00 95.12 73 ARG A C 1
ATOM 546 O O . ARG A 1 73 ? -6.086 5.892 -10.546 1.00 95.12 73 ARG A O 1
ATOM 553 N N . SER A 1 74 ? -6.240 5.168 -12.672 1.00 96.06 74 SER A N 1
ATOM 554 C CA . SER A 1 74 ? -7.447 4.376 -12.431 1.00 96.06 74 SER A CA 1
ATOM 555 C C . SER A 1 74 ? -7.133 3.215 -11.487 1.00 96.06 74 SER A C 1
ATOM 557 O O . SER A 1 74 ? -6.018 2.690 -11.501 1.00 96.06 74 SER A O 1
ATOM 559 N N . SER A 1 75 ? -8.122 2.776 -10.707 1.00 95.38 75 SER A N 1
ATOM 560 C CA . SER A 1 75 ? -7.984 1.619 -9.810 1.00 95.38 75 SER A CA 1
ATOM 561 C C . SER A 1 75 ? -7.465 0.380 -10.546 1.00 95.38 75 SER A C 1
ATOM 563 O O . SER A 1 75 ? -6.572 -0.298 -10.051 1.00 95.38 75 SER A O 1
ATOM 565 N N . VAL A 1 76 ? -7.939 0.149 -11.774 1.00 96.88 76 VAL A N 1
ATOM 566 C CA . VAL A 1 76 ? -7.474 -0.941 -12.643 1.00 96.88 76 VAL A CA 1
ATOM 567 C C . VAL A 1 76 ? -5.978 -0.822 -12.934 1.00 96.88 76 VAL A C 1
ATOM 569 O O . VAL A 1 76 ? -5.247 -1.798 -12.789 1.00 96.88 76 VAL A O 1
ATOM 572 N N . ALA A 1 77 ? -5.488 0.360 -13.316 1.00 96.44 77 ALA A N 1
ATOM 573 C CA . ALA A 1 77 ? -4.060 0.557 -13.565 1.00 96.44 77 ALA A CA 1
ATOM 574 C C . ALA A 1 77 ? -3.230 0.362 -12.285 1.00 96.44 77 ALA A C 1
ATOM 576 O O . ALA A 1 77 ? -2.147 -0.215 -12.338 1.00 96.44 77 ALA A O 1
ATOM 577 N N . MET A 1 78 ? -3.750 0.794 -11.132 1.00 97.00 78 MET A N 1
ATOM 578 C CA . MET A 1 78 ? -3.100 0.577 -9.838 1.00 97.00 78 MET A CA 1
ATOM 579 C C . MET A 1 78 ? -3.017 -0.912 -9.474 1.00 97.00 78 MET A C 1
ATOM 581 O O . MET A 1 78 ? -1.958 -1.368 -9.052 1.00 97.00 78 MET A O 1
ATOM 585 N N . ALA A 1 79 ? -4.076 -1.691 -9.707 1.00 97.94 79 ALA A N 1
ATOM 586 C CA . ALA A 1 79 ? -4.074 -3.132 -9.454 1.00 97.94 79 ALA A CA 1
ATOM 587 C C . ALA A 1 79 ? -3.014 -3.866 -10.296 1.00 97.94 79 ALA A C 1
ATOM 589 O O . ALA A 1 79 ? -2.307 -4.730 -9.785 1.00 97.94 79 ALA A O 1
ATOM 590 N N . HIS A 1 80 ? -2.807 -3.466 -11.557 1.00 98.06 80 HIS A N 1
ATOM 591 C CA . HIS A 1 80 ? -1.732 -4.032 -12.386 1.00 98.06 80 HIS A CA 1
ATOM 592 C C . HIS A 1 80 ? -0.332 -3.741 -11.826 1.00 98.06 80 HIS A C 1
ATOM 594 O O . HIS A 1 80 ? 0.563 -4.573 -11.966 1.00 98.06 80 HIS A O 1
ATOM 600 N N . ILE A 1 81 ? -0.138 -2.601 -11.151 1.00 96.88 81 ILE A N 1
ATOM 601 C CA . ILE A 1 81 ? 1.098 -2.353 -10.398 1.00 96.88 81 ILE A CA 1
ATOM 602 C C . ILE A 1 81 ? 1.211 -3.333 -9.227 1.00 96.88 81 ILE A C 1
ATOM 604 O O . ILE A 1 81 ? 2.279 -3.898 -9.035 1.00 96.88 81 ILE A O 1
ATOM 608 N N . GLY A 1 82 ? 0.130 -3.608 -8.493 1.00 97.88 82 GLY A N 1
ATOM 609 C CA . GLY A 1 82 ? 0.117 -4.646 -7.453 1.00 97.88 82 GLY A CA 1
ATOM 610 C C . GLY A 1 82 ? 0.575 -6.013 -7.961 1.00 97.88 82 GLY A C 1
ATOM 611 O O . GLY A 1 82 ? 1.449 -6.639 -7.362 1.00 97.88 82 GLY A O 1
ATOM 612 N N . ILE A 1 83 ? 0.058 -6.431 -9.119 1.00 98.44 83 ILE A N 1
ATOM 613 C CA . ILE A 1 83 ? 0.449 -7.688 -9.775 1.00 98.44 83 ILE A CA 1
ATOM 614 C C . ILE A 1 83 ? 1.938 -7.677 -10.138 1.00 98.44 83 ILE A C 1
ATOM 616 O O . ILE A 1 83 ? 2.657 -8.629 -9.842 1.00 98.44 83 ILE A O 1
ATOM 620 N N . LEU A 1 84 ? 2.437 -6.576 -10.714 1.00 97.62 84 LEU A N 1
ATOM 621 C CA . LEU A 1 84 ? 3.868 -6.401 -10.999 1.00 97.62 84 LEU A CA 1
ATOM 622 C C . LEU A 1 84 ? 4.732 -6.522 -9.730 1.00 97.62 84 LEU A C 1
ATOM 624 O O . LEU A 1 84 ? 5.872 -6.991 -9.790 1.00 97.62 84 LEU A O 1
ATOM 628 N N . LEU A 1 85 ? 4.197 -6.105 -8.581 1.00 97.62 85 LEU A N 1
ATOM 629 C CA . LEU A 1 85 ? 4.873 -6.186 -7.291 1.00 97.62 85 LEU A CA 1
ATOM 630 C C . LEU A 1 85 ? 4.810 -7.577 -6.635 1.00 97.62 85 LEU A C 1
ATOM 632 O O . LEU A 1 85 ? 5.450 -7.773 -5.604 1.00 97.62 85 LEU A O 1
ATOM 636 N N . GLY A 1 86 ? 4.130 -8.547 -7.254 1.00 97.50 86 GLY A N 1
ATOM 637 C CA . GLY A 1 86 ? 4.065 -9.938 -6.797 1.00 97.50 86 GLY A CA 1
ATOM 638 C C . GLY A 1 86 ? 2.770 -10.320 -6.080 1.00 97.50 86 GLY A C 1
ATOM 639 O O . GLY A 1 86 ? 2.709 -11.403 -5.510 1.00 97.50 86 GLY A O 1
ATOM 640 N N . MET A 1 87 ? 1.747 -9.463 -6.100 1.00 98.19 87 MET A N 1
ATOM 641 C CA . MET A 1 87 ? 0.415 -9.808 -5.597 1.00 98.19 87 MET A CA 1
ATOM 642 C C . MET A 1 87 ? -0.333 -10.683 -6.607 1.00 98.19 87 MET A C 1
ATOM 644 O O . MET A 1 87 ? -0.195 -10.499 -7.819 1.00 98.19 87 MET A O 1
ATOM 648 N N . ASP A 1 88 ? -1.194 -11.580 -6.131 1.00 98.06 88 ASP A N 1
ATOM 649 C CA . ASP A 1 88 ? -2.194 -12.180 -7.010 1.00 98.06 88 ASP A CA 1
ATOM 650 C C . ASP A 1 88 ? -3.252 -11.142 -7.426 1.00 98.06 88 ASP A C 1
ATOM 652 O O . ASP A 1 88 ? -3.399 -10.072 -6.826 1.00 98.06 88 ASP A O 1
ATOM 656 N N . ARG A 1 89 ? -4.003 -11.454 -8.486 1.00 97.81 89 ARG A N 1
ATOM 657 C CA . ARG A 1 89 ? -4.986 -10.531 -9.060 1.00 97.81 89 ARG A CA 1
ATOM 658 C C . ARG A 1 89 ? -6.084 -10.137 -8.067 1.00 97.81 89 ARG A C 1
ATOM 660 O O . ARG A 1 89 ? -6.433 -8.960 -8.001 1.00 97.81 89 ARG A O 1
ATOM 667 N N . ALA A 1 90 ? -6.637 -11.097 -7.330 1.00 98.19 90 ALA A N 1
ATOM 668 C CA . ALA A 1 90 ? -7.761 -10.847 -6.432 1.00 98.19 90 ALA A CA 1
ATOM 669 C C . ALA A 1 90 ? -7.334 -9.972 -5.246 1.00 98.19 90 ALA A C 1
ATOM 671 O O . ALA A 1 90 ? -8.050 -9.046 -4.847 1.00 98.19 90 ALA A O 1
ATOM 672 N N . TYR A 1 91 ? -6.134 -10.222 -4.722 1.00 98.38 91 TYR A N 1
ATOM 673 C CA . TYR A 1 91 ? -5.538 -9.408 -3.678 1.00 98.38 91 TYR A CA 1
ATOM 674 C C . TYR A 1 91 ? -5.180 -8.006 -4.177 1.00 98.38 91 TYR A C 1
ATOM 676 O O . TYR A 1 91 ? -5.505 -7.028 -3.508 1.00 98.38 91 TYR A O 1
ATOM 684 N N . ALA A 1 92 ? -4.596 -7.874 -5.372 1.00 98.44 92 ALA A N 1
ATOM 685 C CA . ALA A 1 92 ? -4.276 -6.571 -5.957 1.00 98.44 92 ALA A CA 1
ATOM 686 C C . ALA A 1 92 ? -5.527 -5.699 -6.176 1.00 98.44 92 ALA A C 1
ATOM 688 O O . ALA A 1 92 ? -5.507 -4.506 -5.864 1.00 98.44 92 ALA A O 1
ATOM 689 N N . ASP A 1 93 ? -6.628 -6.293 -6.651 1.00 98.25 93 ASP A N 1
ATOM 690 C CA . ASP A 1 93 ? -7.918 -5.605 -6.790 1.00 98.25 93 ASP A CA 1
ATOM 691 C C . ASP A 1 93 ? -8.472 -5.180 -5.414 1.00 98.25 93 ASP A C 1
ATOM 693 O O . ASP A 1 93 ? -8.990 -4.071 -5.251 1.00 98.25 93 ASP A O 1
ATOM 697 N N . SER A 1 94 ? -8.306 -6.019 -4.389 1.00 98.31 94 SER A N 1
ATOM 698 C CA . SER A 1 94 ? -8.716 -5.712 -3.012 1.00 98.31 94 SER A CA 1
ATOM 699 C C . SER A 1 94 ? -7.862 -4.609 -2.370 1.00 98.31 94 SER A C 1
ATOM 701 O O . SER A 1 94 ? -8.394 -3.732 -1.685 1.00 98.31 94 SER A O 1
ATOM 703 N N . ALA A 1 95 ? -6.555 -4.589 -2.643 1.00 98.25 95 ALA A N 1
ATOM 704 C CA . ALA A 1 95 ? -5.587 -3.629 -2.107 1.00 98.25 95 ALA A CA 1
ATOM 705 C C . ALA A 1 95 ? -5.832 -2.181 -2.564 1.00 98.25 95 ALA A C 1
ATOM 707 O O . ALA A 1 95 ? -5.404 -1.248 -1.884 1.00 98.25 95 ALA A O 1
ATOM 708 N N . VAL A 1 96 ? -6.537 -1.983 -3.685 1.00 97.75 96 VAL A N 1
ATOM 709 C CA . VAL A 1 96 ? -6.967 -0.660 -4.181 1.00 97.75 96 VAL A CA 1
ATOM 710 C C . VAL A 1 96 ? -8.409 -0.308 -3.805 1.00 97.75 96 VAL A C 1
ATOM 712 O O . VAL A 1 96 ? -8.839 0.815 -4.066 1.00 97.75 96 VAL A O 1
ATOM 715 N N . SER A 1 97 ? -9.184 -1.245 -3.245 1.00 96.44 97 SER A N 1
ATOM 716 C CA . SER A 1 97 ? -10.633 -1.081 -3.063 1.00 96.44 97 SER A CA 1
ATOM 717 C C . SER A 1 97 ? -11.129 -1.507 -1.675 1.00 96.44 97 SER A C 1
ATOM 719 O O . SER A 1 97 ? -11.254 -0.672 -0.776 1.00 96.44 97 SER A O 1
ATOM 721 N N . SER A 1 98 ? -11.425 -2.791 -1.483 1.00 97.56 98 SER A N 1
ATOM 722 C CA . SER A 1 98 ? -12.075 -3.337 -0.289 1.00 97.56 98 SER A CA 1
ATOM 723 C C . SER A 1 98 ? -11.223 -3.204 0.975 1.00 97.56 98 SER A C 1
ATOM 725 O O . SER A 1 98 ? -11.771 -2.901 2.034 1.00 97.56 98 SER A O 1
ATOM 727 N N . ILE A 1 99 ? -9.899 -3.363 0.876 1.00 97.62 99 ILE A N 1
ATOM 728 C CA . ILE A 1 99 ? -8.986 -3.234 2.022 1.00 97.62 99 ILE A CA 1
ATOM 729 C C . ILE A 1 99 ? -8.932 -1.778 2.520 1.00 97.62 99 ILE A C 1
ATOM 731 O O . ILE A 1 99 ? -9.224 -1.554 3.695 1.00 97.62 99 ILE A O 1
ATOM 735 N N . PRO A 1 100 ? -8.655 -0.757 1.679 1.00 96.88 100 PRO A N 1
ATOM 736 C CA . PRO A 1 100 ? -8.781 0.641 2.098 1.00 96.88 100 PRO A CA 1
ATOM 737 C C . PRO A 1 100 ? -10.140 0.970 2.721 1.00 96.88 100 PRO A C 1
ATOM 739 O O . PRO A 1 100 ? -10.202 1.622 3.763 1.00 96.88 100 PRO A O 1
ATOM 742 N N . LYS A 1 101 ? -11.232 0.488 2.112 1.00 97.25 101 LYS A N 1
ATOM 743 C CA . LYS A 1 101 ? -12.591 0.720 2.608 1.00 97.25 101 LYS A CA 1
ATOM 744 C C . LYS A 1 101 ? -12.787 0.151 4.016 1.00 97.25 101 LYS A C 1
ATOM 746 O O . LYS A 1 101 ? -13.271 0.870 4.885 1.00 97.25 101 LYS A O 1
ATOM 751 N N . SER A 1 102 ? -12.358 -1.086 4.270 1.00 96.12 102 SER A N 1
ATOM 752 C CA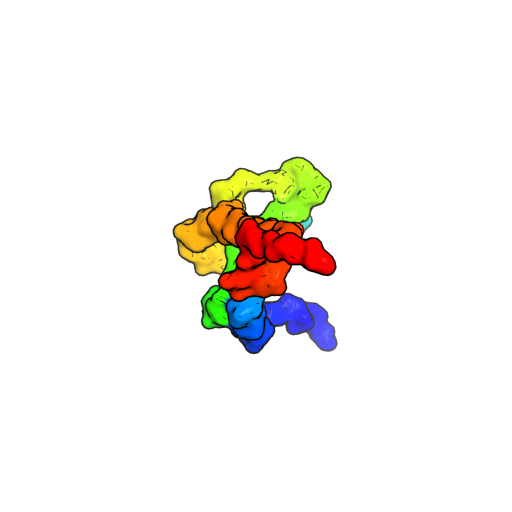 . SER A 1 102 ? -12.492 -1.710 5.593 1.00 96.12 102 SER A CA 1
ATOM 753 C C . SER A 1 102 ? -11.645 -1.007 6.661 1.00 96.12 102 SER A C 1
ATOM 755 O O . SER A 1 102 ? -12.082 -0.860 7.806 1.00 96.12 102 SER A O 1
ATOM 757 N N . ILE A 1 103 ? -10.458 -0.505 6.292 1.00 95.88 103 ILE A N 1
ATOM 758 C CA . ILE A 1 103 ? -9.612 0.305 7.178 1.00 95.88 103 ILE A CA 1
ATOM 759 C C . ILE A 1 103 ? -10.342 1.591 7.574 1.00 95.88 103 ILE A C 1
ATOM 761 O O . ILE A 1 103 ? -10.379 1.918 8.764 1.00 95.88 103 ILE A O 1
ATOM 765 N N . ILE A 1 104 ? -10.934 2.291 6.601 1.00 95.88 104 ILE A N 1
ATOM 766 C CA . ILE A 1 104 ? -11.703 3.517 6.837 1.00 95.88 104 ILE A CA 1
ATOM 767 C C . ILE A 1 104 ? -12.898 3.216 7.739 1.00 95.88 104 ILE A C 1
ATOM 769 O O . ILE A 1 104 ? -13.012 3.828 8.791 1.00 95.88 104 ILE A O 1
ATOM 773 N N . GLU A 1 105 ? -13.731 2.232 7.400 1.00 94.56 105 GLU A N 1
ATOM 774 C CA . GLU A 1 105 ? -14.922 1.874 8.183 1.00 94.56 105 GLU A CA 1
ATOM 775 C C . GLU A 1 105 ? -14.580 1.537 9.640 1.00 94.56 105 GLU A C 1
ATOM 777 O O . GLU A 1 105 ? -15.216 2.041 10.567 1.00 94.56 105 GLU A O 1
ATOM 782 N N . ARG A 1 106 ? -13.533 0.732 9.861 1.00 91.69 106 ARG A N 1
ATOM 783 C CA . ARG A 1 106 ? -13.035 0.406 11.204 1.00 91.69 106 ARG A CA 1
ATOM 784 C C . ARG A 1 106 ? -12.590 1.655 11.960 1.00 91.69 106 ARG A C 1
ATOM 786 O O . ARG A 1 106 ? -12.897 1.787 13.141 1.00 91.69 106 ARG A O 1
ATOM 793 N N . ASN A 1 107 ? -11.843 2.548 11.318 1.00 92.31 107 ASN A N 1
ATOM 794 C CA . ASN A 1 107 ? -11.330 3.747 11.976 1.00 92.31 107 ASN A CA 1
ATOM 795 C C . ASN A 1 107 ? -12.431 4.784 12.224 1.00 92.31 107 ASN A C 1
ATOM 797 O O . ASN A 1 107 ? -12.444 5.397 13.284 1.00 92.31 107 ASN A O 1
ATOM 801 N N . THR A 1 108 ? -13.398 4.923 11.317 1.00 93.50 108 THR A N 1
ATOM 802 C CA . THR A 1 108 ? -14.575 5.774 11.511 1.00 93.50 108 THR A CA 1
ATOM 803 C C . THR A 1 108 ? -15.410 5.302 12.697 1.00 93.50 108 THR A C 1
ATOM 805 O O . THR A 1 108 ? -15.818 6.132 13.502 1.00 93.50 108 THR A O 1
ATOM 808 N N . LYS A 1 109 ? -15.602 3.985 12.874 1.00 91.19 109 LYS A N 1
ATOM 809 C CA . LYS A 1 109 ? -16.283 3.429 14.059 1.00 91.19 109 LYS A CA 1
ATOM 810 C C . LYS A 1 109 ? -15.602 3.830 15.370 1.00 91.19 109 LYS A C 1
ATOM 812 O O . LYS A 1 109 ? -16.287 4.217 16.305 1.00 91.19 109 LYS A O 1
ATOM 817 N N . LYS A 1 110 ? -14.265 3.821 15.423 1.00 90.50 110 LYS A N 1
ATOM 818 C CA . LYS A 1 110 ? -13.503 4.242 16.619 1.00 90.50 110 LYS A CA 1
ATOM 819 C C . LYS A 1 110 ? -13.724 5.707 17.007 1.00 90.50 110 LYS A C 1
ATOM 821 O O . LYS A 1 110 ? -13.475 6.071 18.148 1.00 90.50 110 LYS A O 1
ATOM 826 N N . LEU A 1 111 ? -14.142 6.543 16.057 1.00 91.06 111 LEU A N 1
ATOM 827 C CA . LEU A 1 111 ? -14.411 7.965 16.275 1.00 91.06 111 LEU A CA 1
ATOM 828 C C . LEU A 1 111 ? -15.867 8.237 16.684 1.00 91.06 111 LEU A C 1
ATOM 830 O O . LEU A 1 111 ? -16.222 9.388 16.928 1.00 91.06 111 LEU A O 1
ATOM 834 N N . GLN A 1 112 ? -16.728 7.214 16.736 1.00 89.50 112 GLN A N 1
ATOM 835 C CA . GLN A 1 112 ? -18.125 7.389 17.122 1.00 89.50 112 GLN A CA 1
ATOM 836 C C . GLN A 1 112 ? -18.260 7.585 18.644 1.00 89.50 112 GLN A C 1
ATOM 838 O O . GLN A 1 112 ? -17.586 6.891 19.403 1.00 89.50 112 GLN A O 1
ATOM 843 N N . PRO A 1 113 ? -19.172 8.457 19.121 1.00 85.19 113 PRO A N 1
ATOM 844 C CA . PRO A 1 113 ? -19.315 8.771 20.550 1.00 85.19 113 PRO A CA 1
ATOM 845 C C . PRO A 1 113 ? -19.621 7.584 21.479 1.00 85.19 113 PRO A C 1
ATOM 847 O O . PRO A 1 113 ? -19.415 7.689 22.684 1.00 85.19 113 PRO A O 1
ATOM 850 N N . GLY A 1 114 ? -20.155 6.482 20.943 1.00 85.12 114 GLY A N 1
ATOM 851 C CA . GLY A 1 114 ? -20.471 5.264 21.696 1.00 85.12 114 GLY A CA 1
ATOM 852 C C . GLY A 1 114 ? -19.346 4.227 21.720 1.00 85.12 114 GLY A C 1
ATOM 853 O O . GLY A 1 114 ? -19.494 3.200 22.377 1.00 85.12 114 GLY A O 1
ATOM 854 N N . PHE A 1 115 ? -18.237 4.451 21.011 1.00 89.69 115 PHE A N 1
ATOM 855 C CA . PHE A 1 115 ? -17.135 3.495 20.959 1.00 89.69 115 PHE A CA 1
ATOM 856 C C . PHE A 1 115 ? -16.325 3.513 22.262 1.00 89.69 115 PHE A C 1
ATOM 858 O O . PHE A 1 115 ? -15.847 4.564 22.686 1.00 89.69 115 PHE A O 1
ATOM 865 N N . VAL A 1 116 ? -16.129 2.340 22.870 1.00 89.06 116 VAL A N 1
ATOM 866 C CA . VAL A 1 116 ? -15.286 2.175 24.068 1.00 89.06 116 VAL A CA 1
ATOM 867 C C . VAL A 1 116 ? -13.998 1.446 23.705 1.00 89.06 116 VAL A C 1
ATOM 869 O O . VAL A 1 116 ? -12.896 1.926 23.966 1.00 89.06 116 VAL A O 1
ATOM 872 N N . SER A 1 117 ? -14.126 0.276 23.082 1.00 87.81 117 SER A N 1
ATOM 873 C CA . SER A 1 117 ? -13.002 -0.545 22.639 1.00 87.81 117 SER A CA 1
ATOM 874 C C . SER A 1 117 ? -13.429 -1.455 21.485 1.00 87.81 117 SER A C 1
ATOM 876 O O . SER A 1 117 ? -14.604 -1.529 21.125 1.00 87.81 117 SER A O 1
ATOM 878 N N . ASN A 1 118 ? -12.475 -2.141 20.846 1.00 82.19 118 ASN A N 1
ATOM 879 C CA . ASN A 1 118 ? -12.802 -3.057 19.751 1.00 82.19 118 ASN A CA 1
ATOM 880 C C . ASN A 1 118 ? -13.779 -4.141 20.242 1.00 82.19 118 ASN A C 1
ATOM 882 O O . ASN A 1 118 ? -13.439 -4.918 21.129 1.00 82.19 118 ASN A O 1
ATOM 886 N N . GLY A 1 119 ? -14.966 -4.201 19.633 1.00 83.44 119 GLY A N 1
ATOM 887 C CA . GLY A 1 119 ? -16.027 -5.141 20.009 1.00 83.44 119 GLY A CA 1
ATOM 888 C C . GLY A 1 119 ? -16.949 -4.662 21.136 1.00 83.44 119 GLY A C 1
ATOM 889 O O . GLY A 1 119 ? -17.839 -5.414 21.517 1.00 83.44 119 GLY A O 1
ATOM 890 N N . VAL A 1 120 ? -16.771 -3.439 21.651 1.00 88.44 120 VAL A N 1
ATOM 891 C CA . VAL A 1 120 ? -17.599 -2.870 22.725 1.00 88.44 120 VAL A CA 1
ATOM 892 C C . VAL A 1 120 ? -18.098 -1.478 22.338 1.00 88.44 120 VAL A C 1
ATOM 894 O O . VAL A 1 120 ? -17.310 -0.546 22.146 1.00 88.44 120 VAL A O 1
ATOM 897 N N . GLU A 1 121 ? -19.420 -1.333 22.278 1.00 89.25 121 GLU A N 1
ATOM 898 C CA . GLU A 1 121 ? -20.111 -0.077 21.986 1.00 89.25 121 GLU A CA 1
ATOM 899 C C . GLU A 1 121 ? -21.267 0.174 22.965 1.00 89.25 121 GLU A C 1
ATOM 901 O O . GLU A 1 121 ? -21.946 -0.750 23.413 1.00 89.25 121 GLU A O 1
ATOM 906 N N . ILE A 1 122 ? -21.486 1.442 23.310 1.00 89.19 122 ILE A N 1
ATOM 907 C CA . ILE A 1 122 ? -22.605 1.890 24.140 1.00 89.19 122 ILE A CA 1
ATOM 908 C C . ILE A 1 122 ? -23.801 2.147 23.221 1.00 89.19 122 ILE A C 1
ATOM 910 O O . ILE A 1 122 ? -23.803 3.120 22.46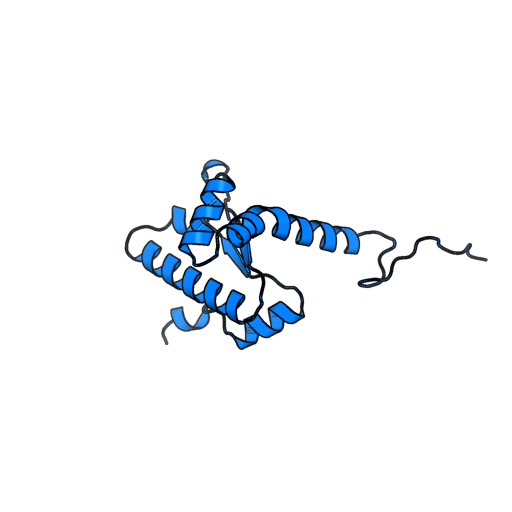7 1.00 89.19 122 ILE A O 1
ATOM 914 N N . LEU A 1 123 ? -24.828 1.298 23.310 1.00 86.06 123 LEU A N 1
ATOM 915 C CA . LEU A 1 123 ? -26.075 1.451 22.545 1.00 86.06 123 LEU A CA 1
ATOM 916 C C . LEU A 1 123 ? -27.073 2.394 23.229 1.00 86.06 123 LEU A C 1
ATOM 918 O O . LEU A 1 123 ? -27.797 3.128 22.562 1.00 86.06 123 LEU A O 1
ATOM 922 N N . GLN A 1 124 ? -27.093 2.389 24.562 1.00 85.94 124 GLN A N 1
ATOM 923 C CA . GLN A 1 124 ? -27.953 3.241 25.373 1.00 85.94 124 GLN A CA 1
ATOM 924 C C . GLN A 1 124 ? -27.199 3.653 26.637 1.00 85.94 124 GLN A C 1
ATOM 926 O O . GLN A 1 124 ? -26.640 2.808 27.337 1.00 85.94 124 GLN A O 1
ATOM 931 N N . LYS A 1 125 ? -27.164 4.958 26.920 1.00 81.19 125 LYS A N 1
ATOM 932 C CA . LYS A 1 125 ? -26.695 5.470 28.213 1.00 81.19 125 LYS A CA 1
ATOM 933 C C . LYS A 1 125 ? -27.850 5.385 29.211 1.00 81.19 125 LYS A C 1
ATOM 935 O O . LYS A 1 125 ? -28.984 5.668 28.840 1.00 81.19 125 LYS A O 1
ATOM 940 N N . GLY A 1 126 ? -27.564 4.964 30.442 1.00 81.56 126 GLY A N 1
ATOM 941 C CA . GLY A 1 126 ? -28.540 5.054 31.529 1.00 81.56 126 GLY A CA 1
ATOM 942 C C . GLY A 1 126 ? -28.780 6.513 31.915 1.00 81.56 126 GLY A C 1
ATOM 943 O O . GLY A 1 126 ? -27.877 7.336 31.758 1.00 81.56 126 GLY A O 1
ATOM 944 N N . ASP A 1 127 ? -29.979 6.817 32.406 1.00 79.38 127 ASP A N 1
ATOM 945 C CA . ASP A 1 127 ? -30.304 8.147 32.920 1.00 79.38 127 ASP A CA 1
ATOM 946 C C . ASP A 1 127 ? -29.416 8.461 34.135 1.00 79.38 127 ASP A C 1
ATOM 948 O O . ASP A 1 127 ? -29.317 7.661 35.073 1.00 79.38 127 ASP A O 1
ATOM 952 N N . GLU A 1 128 ? -28.741 9.612 34.111 1.00 70.00 128 GLU A N 1
ATOM 953 C CA . GLU A 1 128 ? -28.018 10.125 35.276 1.00 70.00 128 GLU A CA 1
ATOM 954 C C . GLU A 1 128 ? -29.048 10.514 36.353 1.00 70.00 128 GLU A C 1
ATOM 956 O O . GLU A 1 128 ? -29.983 11.268 36.078 1.00 70.00 128 GLU A O 1
ATOM 961 N N . LYS A 1 129 ? -28.914 9.939 37.556 1.00 48.94 129 LYS A N 1
ATOM 962 C CA . LYS A 1 129 ? -29.729 10.276 38.735 1.00 48.94 129 LYS A CA 1
ATOM 963 C C . LYS A 1 129 ? -29.242 11.547 39.413 1.00 48.94 129 LYS A C 1
ATOM 965 O O . LYS A 1 129 ? -28.005 11.701 39.512 1.00 48.94 129 LYS A O 1
#

Radius of gyration: 18.46 Å; chains: 1; bounding box: 58×30×54 Å

pLDDT: mean 91.6, std 12.33, range [36.16, 98.44]

Foldseek 3Di:
DPPVVVPADDLVNLLVCQVVLHAAEDECLVLVVDDDPSNVVVLVRLLRNVCSNVVSNHHYAYYQPDPDPVSDDDLVVQLVSVVSSPDDSVSSSCNHPVSVVVVVVVVVLCVDPQDDDVVGGDPDDDDDD

Sequence (129 aa):
VDPTQDNRLRDTTARLASITNTYLEIQIAPLLQSSGLNRSKLLKSYRESVSTAMDAGMGVVLTSGAIRPMGLRSSVAMAHIGILLGMDRAYADSAVSSIPKSIIERNTKKLQPGFVSNGVEILQKGDEK